Protein AF-A0A956UKS0-F1 (afdb_monomer_lite)

Foldseek 3Di:
DDPPPPDDDDDDPCNPPVNVVVCVVPVDPDPVVVVVCVVVVLDDDADPVDDPVRRVVSVVVSVD

Sequence (64 aa):
VCDECGGELYQREDDRPEVVRNRLEKQKPPAALIDHFRTSGVLTEIDGLQSLDAVTAALEAAIR

Structure (mmCIF, N/CA/C/O backbone):
data_AF-A0A956UKS0-F1
#
_entry.id   AF-A0A956UKS0-F1
#
loop_
_atom_site.group_PDB
_atom_site.id
_atom_site.type_symbol
_atom_site.label_atom_id
_atom_site.label_alt_id
_atom_site.label_comp_id
_atom_site.label_asym_id
_atom_site.label_entity_id
_atom_site.label_seq_id
_atom_site.pdbx_PDB_ins_code
_atom_site.Cartn_x
_atom_site.Cartn_y
_atom_site.Cartn_z
_atom_site.occupancy
_atom_site.B_iso_or_equiv
_atom_site.auth_seq_id
_atom_site.auth_comp_id
_atom_site.auth_asym_id
_atom_site.auth_atom_id
_atom_site.pdbx_PDB_model_num
ATOM 1 N N . VAL A 1 1 ? 8.034 -6.407 -22.435 1.00 90.94 1 VAL A N 1
ATOM 2 C CA . VAL A 1 1 ? 7.261 -5.476 -23.285 1.00 90.94 1 VAL A CA 1
ATOM 3 C C . VAL A 1 1 ? 5.892 -5.324 -22.650 1.00 90.94 1 VAL A C 1
ATOM 5 O O . VAL A 1 1 ? 5.427 -6.300 -22.084 1.00 90.94 1 VAL A O 1
ATOM 8 N N . CYS A 1 2 ? 5.314 -4.124 -22.655 1.00 97.25 2 CYS A N 1
ATOM 9 C CA . CYS A 1 2 ? 3.976 -3.874 -22.123 1.00 97.25 2 CYS A CA 1
ATOM 10 C C . CYS A 1 2 ? 2.918 -4.611 -22.953 1.00 97.25 2 CYS A C 1
ATOM 12 O O . CYS A 1 2 ? 2.898 -4.463 -24.177 1.00 97.25 2 CYS A O 1
ATOM 14 N N . ASP A 1 3 ? 2.028 -5.342 -22.285 1.00 97.56 3 ASP A N 1
ATOM 15 C CA . ASP A 1 3 ? 0.982 -6.143 -22.929 1.00 97.56 3 ASP A CA 1
ATOM 16 C C . ASP A 1 3 ? -0.102 -5.282 -23.607 1.00 97.56 3 ASP A C 1
ATOM 18 O O . ASP A 1 3 ? -0.757 -5.735 -24.541 1.00 97.56 3 ASP A O 1
ATOM 22 N N . GLU A 1 4 ? -0.268 -4.024 -23.184 1.00 97.94 4 GLU A N 1
ATOM 23 C CA . GLU A 1 4 ? -1.280 -3.110 -23.736 1.00 97.94 4 GLU A CA 1
ATOM 24 C C . 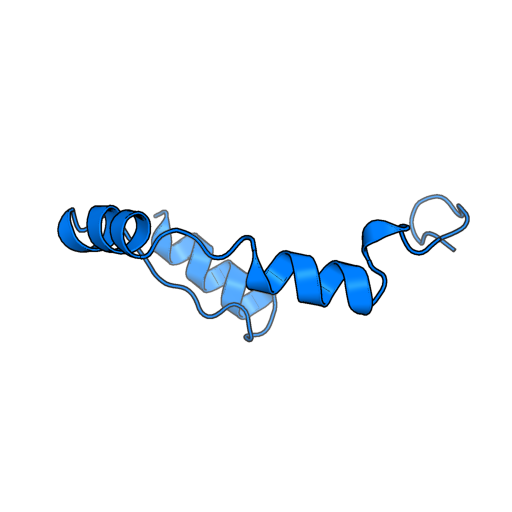GLU A 1 4 ? -0.769 -2.275 -24.916 1.00 97.94 4 GLU A C 1
ATOM 26 O O . GLU A 1 4 ? -1.499 -2.035 -25.876 1.00 97.94 4 GLU A O 1
ATOM 31 N N . CYS A 1 5 ? 0.476 -1.791 -24.844 1.00 97.56 5 CYS A N 1
ATOM 32 C CA . CYS A 1 5 ? 0.986 -0.783 -25.783 1.00 97.56 5 CYS A CA 1
ATOM 33 C C . CYS A 1 5 ? 2.304 -1.151 -26.471 1.00 97.56 5 CYS A C 1
ATOM 35 O O . CYS A 1 5 ? 2.799 -0.379 -27.289 1.00 97.56 5 CYS A O 1
ATOM 37 N N . GLY A 1 6 ? 2.908 -2.297 -26.145 1.00 97.06 6 GLY A N 1
ATOM 38 C CA . GLY A 1 6 ? 4.165 -2.724 -26.763 1.00 97.06 6 GLY A CA 1
ATOM 39 C C . GLY A 1 6 ? 5.422 -2.013 -26.242 1.00 97.06 6 GLY A C 1
ATOM 40 O O . GLY A 1 6 ? 6.518 -2.309 -26.710 1.00 97.06 6 GLY A O 1
ATOM 41 N N . GLY A 1 7 ? 5.293 -1.084 -25.288 1.00 97.69 7 GLY A N 1
ATOM 42 C CA . GLY A 1 7 ? 6.411 -0.304 -24.749 1.00 97.69 7 GLY A CA 1
ATOM 43 C C . GLY A 1 7 ? 7.471 -1.140 -24.022 1.00 97.69 7 GLY A C 1
ATOM 44 O O . GLY A 1 7 ? 7.202 -2.237 -23.519 1.00 97.69 7 GLY A O 1
ATOM 45 N N . GLU A 1 8 ? 8.692 -0.611 -23.945 1.00 97.81 8 GLU A N 1
ATOM 46 C CA . GLU A 1 8 ? 9.760 -1.211 -23.145 1.00 97.81 8 GLU A CA 1
ATOM 47 C C . GLU A 1 8 ? 9.434 -1.104 -21.648 1.00 97.81 8 GLU A C 1
ATOM 49 O O . GLU A 1 8 ? 8.961 -0.073 -21.169 1.00 97.81 8 GLU A O 1
ATOM 54 N N . LEU A 1 9 ? 9.672 -2.190 -20.910 1.00 97.69 9 LEU A N 1
ATOM 55 C CA . LEU A 1 9 ? 9.514 -2.216 -19.458 1.00 97.69 9 LEU A CA 1
ATOM 56 C C . LEU A 1 9 ? 10.877 -2.014 -18.812 1.00 97.69 9 LEU A C 1
ATOM 58 O O . LEU A 1 9 ? 11.863 -2.604 -19.250 1.00 97.69 9 LEU A O 1
ATOM 62 N N . TYR A 1 10 ? 10.910 -1.237 -17.739 1.00 96.38 10 TYR A N 1
ATOM 63 C CA . TYR A 1 10 ? 12.117 -0.982 -16.969 1.00 96.38 10 TYR A CA 1
ATOM 64 C C . TYR A 1 10 ? 11.811 -1.055 -15.473 1.00 96.38 10 TYR A C 1
ATOM 66 O O . TYR A 1 10 ? 10.687 -0.804 -15.036 1.00 96.38 10 TYR A O 1
ATOM 74 N N . GLN A 1 11 ? 12.824 -1.401 -14.681 1.00 96.19 11 GLN A N 1
ATOM 75 C CA . GLN A 1 11 ? 12.748 -1.297 -13.229 1.00 96.19 11 GLN A CA 1
ATOM 76 C C . GLN A 1 11 ? 13.001 0.155 -12.830 1.00 96.19 11 GLN A C 1
ATOM 78 O O . GLN A 1 11 ? 13.979 0.761 -13.272 1.00 96.19 11 GLN A O 1
ATOM 83 N N . ARG A 1 12 ? 12.147 0.719 -11.976 1.00 97.06 12 ARG A N 1
ATOM 84 C CA . ARG A 1 12 ? 12.384 2.063 -11.449 1.00 97.06 12 ARG A CA 1
ATOM 85 C C . ARG A 1 12 ? 13.625 2.065 -10.561 1.00 97.06 12 ARG A C 1
ATOM 87 O O . ARG A 1 12 ? 13.888 1.109 -9.834 1.00 97.06 12 ARG A O 1
ATOM 94 N N . GLU A 1 13 ? 14.368 3.168 -10.559 1.00 95.75 13 GLU A N 1
ATOM 95 C CA . GLU A 1 13 ? 15.603 3.287 -9.770 1.00 95.75 13 GLU A CA 1
ATOM 96 C C . GLU A 1 13 ? 15.393 3.089 -8.259 1.00 95.75 13 GLU A C 1
ATOM 98 O O . GLU A 1 13 ? 16.325 2.694 -7.549 1.00 95.75 13 GLU A O 1
ATOM 103 N N . ASP A 1 14 ? 14.182 3.366 -7.762 1.00 94.69 14 ASP A N 1
ATOM 104 C CA . ASP A 1 14 ? 13.807 3.228 -6.358 1.00 94.69 14 ASP A CA 1
ATOM 105 C C . ASP A 1 14 ? 13.316 1.829 -5.960 1.00 94.69 14 ASP A C 1
ATOM 107 O O . ASP A 1 14 ? 13.197 1.556 -4.765 1.00 94.69 14 ASP A O 1
ATOM 111 N N . ASP A 1 15 ? 13.127 0.934 -6.931 1.00 95.88 15 ASP A N 1
ATOM 112 C CA . ASP A 1 15 ? 12.766 -0.471 -6.708 1.00 95.88 15 ASP A CA 1
ATOM 113 C C . ASP A 1 15 ? 14.001 -1.370 -6.515 1.00 95.88 15 ASP A C 1
ATOM 115 O O . ASP A 1 15 ? 13.889 -2.595 -6.422 1.00 95.88 15 ASP A O 1
ATOM 119 N N . ARG A 1 16 ? 15.205 -0.786 -6.440 1.00 96.94 16 ARG A N 1
ATOM 120 C CA . ARG A 1 16 ? 16.429 -1.530 -6.119 1.00 96.94 16 ARG A CA 1
ATOM 121 C C . ARG A 1 16 ? 16.377 -2.085 -4.689 1.00 96.94 16 ARG A C 1
ATOM 123 O O . ARG A 1 16 ? 15.931 -1.369 -3.786 1.00 96.94 16 ARG A O 1
ATOM 130 N N . PRO A 1 17 ? 16.884 -3.305 -4.427 1.00 96.12 17 PRO A N 1
ATOM 131 C CA . PRO A 1 17 ? 16.740 -3.969 -3.127 1.00 96.12 17 PRO A CA 1
ATOM 132 C C . PRO A 1 17 ? 17.204 -3.134 -1.926 1.00 96.12 17 PRO A C 1
ATOM 134 O O . PRO A 1 17 ? 16.552 -3.109 -0.881 1.00 96.12 17 PRO A O 1
ATOM 137 N N . GLU A 1 18 ? 18.323 -2.424 -2.060 1.00 95.81 18 GLU A N 1
ATOM 138 C CA . GLU A 1 18 ? 18.863 -1.550 -1.022 1.00 95.81 18 GLU A CA 1
ATOM 139 C C . GLU A 1 18 ? 17.960 -0.344 -0.732 1.00 95.81 18 GLU A C 1
ATOM 141 O O . GLU A 1 18 ? 17.821 0.059 0.426 1.00 95.81 18 GLU A O 1
ATOM 146 N N . VAL A 1 19 ? 17.310 0.202 -1.763 1.00 95.75 19 VAL A N 1
ATOM 147 C CA . VAL A 1 19 ? 16.390 1.338 -1.639 1.00 95.75 19 VAL A CA 1
ATOM 148 C C . VAL A 1 19 ? 15.071 0.875 -1.029 1.00 95.75 19 VA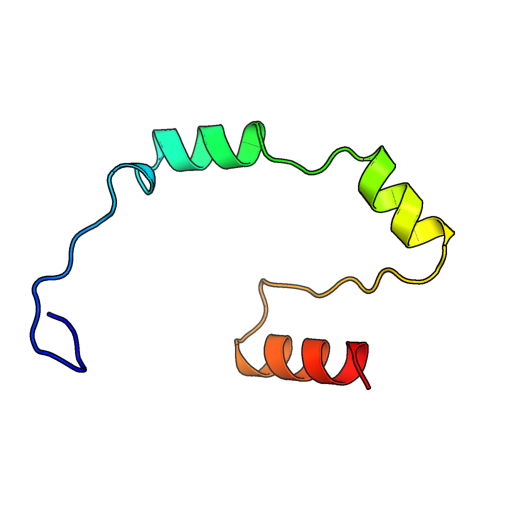L A C 1
ATOM 150 O O . VAL A 1 19 ? 14.593 1.502 -0.082 1.00 95.75 19 VAL A O 1
ATOM 153 N N . VAL A 1 20 ? 14.539 -0.262 -1.486 1.00 95.81 20 VAL A N 1
ATOM 154 C CA . VAL A 1 20 ? 13.317 -0.877 -0.948 1.00 95.81 20 VAL A CA 1
ATOM 155 C C . VAL A 1 20 ? 13.475 -1.195 0.537 1.00 95.81 20 VAL A C 1
ATOM 157 O O . VAL A 1 20 ? 12.635 -0.794 1.341 1.00 95.81 20 VAL A O 1
ATOM 160 N N . ARG A 1 21 ? 14.583 -1.829 0.945 1.00 95.19 21 ARG A N 1
ATOM 161 C CA . ARG A 1 21 ? 14.844 -2.128 2.363 1.00 95.19 21 ARG A CA 1
ATOM 162 C C . ARG A 1 21 ? 14.893 -0.859 3.213 1.00 95.19 21 ARG A C 1
ATOM 164 O O . ARG A 1 21 ? 14.272 -0.798 4.270 1.00 95.19 21 ARG A O 1
ATOM 171 N N . ASN A 1 22 ? 15.590 0.173 2.737 1.00 94.94 22 ASN A N 1
ATOM 172 C CA . ASN A 1 22 ? 15.653 1.457 3.436 1.00 94.94 22 ASN A CA 1
ATOM 173 C C . ASN A 1 22 ? 14.279 2.136 3.531 1.00 94.94 22 ASN A C 1
ATOM 175 O O . ASN A 1 22 ? 13.987 2.776 4.542 1.00 94.94 22 ASN A O 1
ATOM 179 N N . ARG A 1 23 ? 13.438 2.007 2.498 1.00 94.12 23 ARG A N 1
ATOM 180 C CA . ARG A 1 23 ? 12.071 2.535 2.484 1.00 94.12 23 ARG A CA 1
ATOM 181 C C . ARG A 1 23 ? 11.203 1.838 3.527 1.00 94.12 23 ARG A C 1
ATOM 183 O O . ARG A 1 23 ? 10.587 2.527 4.335 1.00 94.12 23 ARG A O 1
ATOM 190 N N . LEU A 1 24 ? 11.216 0.505 3.550 1.00 91.88 24 LEU A N 1
ATOM 191 C CA . LEU A 1 24 ? 10.439 -0.296 4.498 1.00 91.88 24 LEU A CA 1
ATOM 192 C C . LEU A 1 24 ? 10.822 -0.020 5.952 1.00 91.88 24 LEU A C 1
ATOM 194 O O . LEU A 1 24 ? 9.945 0.003 6.806 1.00 91.88 24 LEU A O 1
ATOM 198 N N . GLU A 1 25 ? 12.097 0.236 6.248 1.00 90.88 25 GLU A N 1
ATOM 199 C CA . GLU A 1 25 ? 12.508 0.587 7.612 1.00 90.88 25 GLU A CA 1
ATOM 200 C C . GLU A 1 25 ? 12.112 2.012 8.017 1.00 90.88 25 GLU A C 1
ATOM 202 O O . GLU A 1 25 ? 11.727 2.240 9.162 1.00 90.88 25 GLU A O 1
ATOM 207 N N . LYS A 1 26 ? 12.170 2.978 7.093 1.00 89.88 26 LYS A N 1
ATOM 208 C CA . LYS A 1 26 ? 11.934 4.399 7.408 1.00 89.88 26 LYS A CA 1
ATOM 209 C C . LYS A 1 26 ? 10.475 4.838 7.313 1.00 89.88 26 LYS A C 1
ATOM 211 O O . LYS A 1 26 ? 10.116 5.827 7.941 1.00 89.88 26 LYS A O 1
ATOM 216 N N . GLN A 1 27 ? 9.658 4.162 6.508 1.00 87.19 27 GLN A N 1
ATOM 217 C CA . GLN A 1 27 ? 8.278 4.568 6.211 1.00 87.19 27 GLN A CA 1
ATOM 218 C C . GLN A 1 27 ? 7.225 3.743 6.961 1.00 87.19 27 GLN A C 1
ATOM 220 O O . GLN A 1 27 ? 6.059 3.733 6.571 1.00 87.19 27 GLN A O 1
ATOM 225 N N . LYS A 1 28 ? 7.603 3.063 8.052 1.00 84.44 28 LYS A N 1
ATOM 226 C CA . LYS A 1 28 ? 6.620 2.438 8.947 1.00 84.44 28 LYS A CA 1
ATOM 227 C C . LYS A 1 28 ? 5.713 3.540 9.517 1.00 84.44 28 LYS A C 1
ATOM 229 O O . LYS A 1 28 ? 6.241 4.539 10.014 1.00 84.44 28 LYS A O 1
ATOM 234 N N . PRO A 1 29 ? 4.376 3.395 9.455 1.00 81.31 29 PRO A N 1
ATOM 235 C CA . PRO A 1 29 ? 3.476 4.335 10.106 1.00 81.31 29 PRO A CA 1
ATOM 236 C C . PRO A 1 29 ? 3.840 4.462 11.591 1.00 81.31 29 PRO A C 1
ATOM 238 O O . PRO A 1 29 ? 4.168 3.450 12.220 1.00 81.31 29 PRO A O 1
ATOM 241 N N . PRO A 1 30 ? 3.776 5.665 12.185 1.00 87.19 30 PRO A N 1
ATOM 242 C CA . PRO A 1 30 ? 3.956 5.804 13.622 1.00 87.19 30 PRO A CA 1
ATOM 243 C C . PRO A 1 30 ? 2.933 4.931 14.355 1.00 87.19 30 PRO A C 1
ATOM 245 O O . PRO A 1 30 ? 1.744 5.005 14.043 1.00 87.19 30 PRO A O 1
ATOM 248 N N . ALA A 1 31 ? 3.366 4.149 15.349 1.00 87.62 31 ALA A N 1
ATOM 249 C CA . ALA A 1 31 ? 2.464 3.282 16.120 1.00 87.62 31 ALA A CA 1
ATOM 250 C C . ALA A 1 31 ? 1.250 4.057 16.673 1.00 87.62 31 ALA A C 1
ATOM 252 O O . ALA A 1 31 ? 0.117 3.601 16.559 1.00 87.62 31 ALA A O 1
ATOM 253 N N . ALA A 1 32 ? 1.475 5.296 17.127 1.00 92.75 32 ALA A N 1
ATOM 254 C CA . ALA A 1 32 ? 0.428 6.193 17.613 1.00 92.75 32 ALA A CA 1
ATOM 255 C C . ALA A 1 32 ? -0.675 6.498 16.578 1.00 92.75 32 ALA A C 1
ATOM 257 O O . ALA A 1 32 ? -1.826 6.697 16.956 1.00 92.75 32 ALA A O 1
ATOM 258 N N . LEU A 1 33 ? -0.350 6.530 15.279 1.00 94.38 33 LEU A N 1
ATOM 259 C CA . LEU A 1 33 ? -1.337 6.761 14.222 1.00 94.38 33 LEU A CA 1
ATOM 260 C C . LEU A 1 33 ? -2.249 5.542 14.042 1.00 94.38 33 LEU A C 1
ATOM 262 O O . LEU A 1 33 ? -3.459 5.693 13.898 1.00 94.38 33 LEU A O 1
ATOM 266 N N . ILE A 1 34 ? -1.675 4.338 14.089 1.00 93.62 34 ILE A N 1
ATOM 267 C CA . ILE A 1 34 ? -2.439 3.086 14.019 1.00 93.62 34 ILE A CA 1
ATOM 268 C C . ILE A 1 34 ? -3.355 2.978 15.243 1.00 93.62 34 ILE A C 1
ATOM 270 O O . ILE A 1 34 ? -4.550 2.720 15.104 1.00 93.62 34 ILE A O 1
ATOM 274 N N . ASP A 1 35 ? -2.819 3.243 16.435 1.00 95.12 35 ASP A 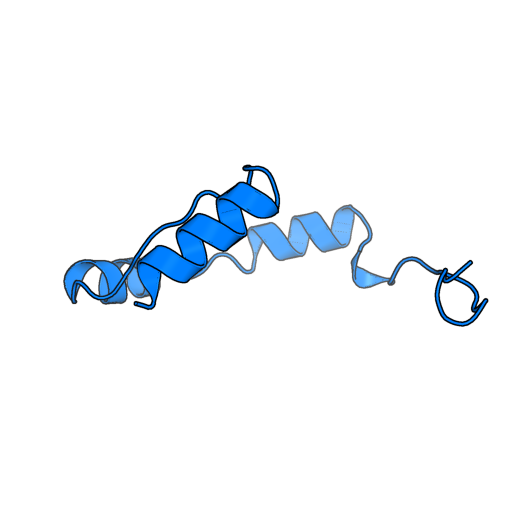N 1
ATOM 275 C CA . ASP A 1 35 ? -3.583 3.191 17.683 1.00 95.12 35 ASP A CA 1
ATOM 276 C C . ASP A 1 35 ? -4.717 4.221 17.717 1.00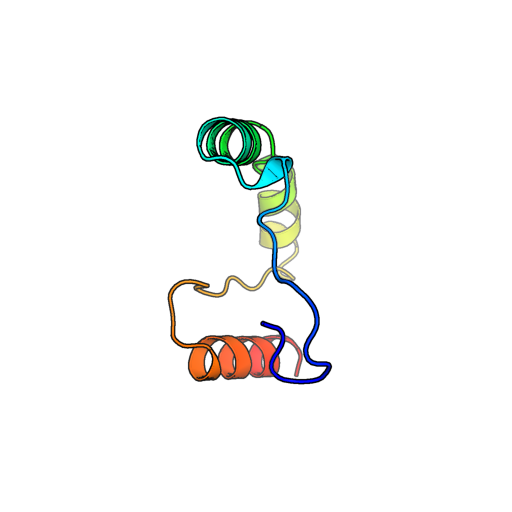 95.12 35 ASP A C 1
ATOM 278 O O . ASP A 1 35 ? -5.806 3.920 18.208 1.00 95.12 35 ASP A O 1
ATOM 282 N N . HIS A 1 36 ? -4.521 5.411 17.143 1.00 96.38 36 HIS A N 1
ATOM 283 C CA . HIS A 1 36 ? -5.581 6.412 17.014 1.00 96.38 36 HIS A CA 1
ATOM 284 C C . HIS A 1 36 ? -6.795 5.882 16.228 1.00 96.38 36 HIS A C 1
ATOM 286 O O . HIS A 1 36 ? -7.936 6.001 16.681 1.00 96.38 36 HIS A O 1
ATOM 292 N N . PHE A 1 37 ? -6.571 5.244 15.076 1.00 95.62 37 PHE A N 1
ATOM 293 C CA . PHE A 1 37 ? -7.667 4.685 14.274 1.00 95.62 37 PHE A CA 1
ATOM 294 C C . PHE A 1 37 ? -8.261 3.410 14.882 1.00 95.62 37 PHE A C 1
ATOM 296 O O . PHE A 1 37 ? -9.469 3.183 14.800 1.00 95.62 37 PHE A O 1
ATOM 303 N N . ARG A 1 38 ? -7.436 2.599 15.554 1.00 95.44 38 ARG A N 1
ATOM 304 C CA . ARG A 1 38 ? -7.902 1.410 16.276 1.00 95.44 38 ARG A CA 1
ATOM 305 C C . ARG A 1 38 ? -8.822 1.786 17.439 1.00 95.44 38 ARG A C 1
ATOM 307 O O . ARG A 1 38 ? -9.897 1.214 17.579 1.00 95.44 38 ARG A O 1
ATOM 314 N N . THR A 1 39 ? -8.430 2.769 18.250 1.00 96.56 39 THR A N 1
ATOM 315 C CA . THR A 1 39 ? -9.208 3.228 19.418 1.00 96.56 39 THR A CA 1
ATOM 316 C C . THR A 1 39 ? -10.482 3.981 19.045 1.00 96.56 39 THR A C 1
ATOM 318 O O . THR A 1 39 ? -11.453 3.928 19.795 1.00 96.56 39 THR A O 1
ATOM 321 N N . SER A 1 40 ? -10.518 4.638 17.883 1.00 96.81 40 SER A N 1
ATOM 322 C CA . SER A 1 40 ? -11.741 5.256 17.351 1.00 96.81 40 SER A CA 1
ATOM 323 C C . SER A 1 40 ? -12.707 4.253 16.709 1.00 96.81 40 SER A C 1
ATOM 325 O O . SER A 1 40 ? -13.819 4.637 16.356 1.00 96.81 40 SER A O 1
ATOM 327 N N . GLY A 1 41 ? -12.326 2.975 16.589 1.00 95.38 41 GLY A N 1
ATOM 328 C CA . GLY A 1 41 ? -13.199 1.915 16.080 1.00 95.38 41 GLY A CA 1
ATOM 329 C C . GLY A 1 41 ? -13.461 1.979 14.574 1.00 95.38 41 GLY A C 1
ATOM 330 O O . GLY A 1 41 ? -14.388 1.333 14.098 1.00 95.38 41 GLY A O 1
ATOM 331 N N . VAL A 1 42 ? -12.661 2.748 13.829 1.00 94.94 42 VAL A N 1
ATOM 332 C CA . VAL A 1 42 ? -12.805 2.929 12.370 1.00 94.94 42 VAL A CA 1
ATOM 333 C C . VAL A 1 42 ? -11.718 2.210 11.565 1.00 94.94 42 VAL A C 1
ATOM 335 O O . VAL A 1 42 ? -11.694 2.305 10.341 1.00 94.94 42 VAL A O 1
ATOM 338 N N . LEU A 1 43 ? -10.790 1.519 12.234 1.00 94.69 43 LEU A 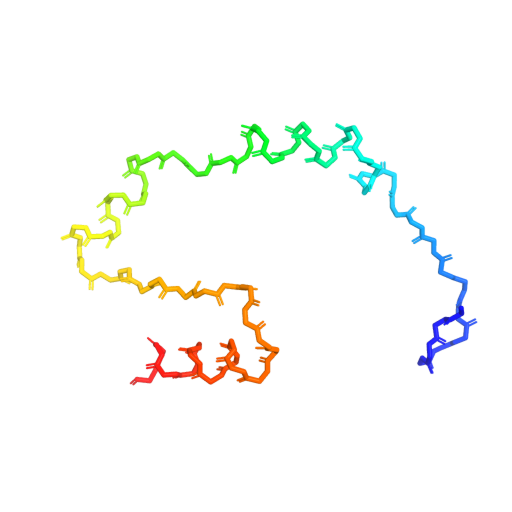N 1
ATOM 339 C CA . LEU A 1 43 ? -9.737 0.743 11.581 1.00 94.69 43 LEU A CA 1
ATOM 340 C C . LEU A 1 43 ? -10.211 -0.682 11.278 1.00 94.69 43 LEU A C 1
ATOM 342 O O . LEU A 1 43 ? -10.581 -1.421 12.189 1.00 94.69 43 LEU A O 1
ATOM 346 N N . THR A 1 44 ? -10.088 -1.095 10.019 1.00 96.00 44 THR A N 1
ATOM 347 C CA . THR A 1 44 ? -10.205 -2.496 9.595 1.00 96.00 44 THR A CA 1
ATOM 348 C C . THR A 1 44 ? -8.861 -2.967 9.047 1.00 96.00 44 THR A C 1
ATOM 350 O O . THR A 1 44 ? -8.290 -2.328 8.165 1.00 96.00 44 THR A O 1
ATOM 353 N N . GLU A 1 45 ? -8.336 -4.070 9.584 1.00 95.12 45 GLU A N 1
ATOM 354 C CA . GLU A 1 45 ? -7.082 -4.684 9.130 1.00 95.12 45 GLU A CA 1
ATOM 355 C C . GLU A 1 45 ? -7.378 -5.776 8.090 1.00 95.12 45 GLU A C 1
ATOM 357 O O . GLU A 1 45 ? -8.288 -6.583 8.274 1.00 95.12 45 GLU A O 1
ATOM 362 N N . ILE A 1 46 ? -6.609 -5.802 6.998 1.00 96.94 46 ILE A N 1
ATOM 363 C CA . ILE A 1 46 ? -6.739 -6.774 5.902 1.00 96.94 46 ILE A CA 1
ATOM 364 C C . ILE A 1 46 ? -5.364 -7.389 5.637 1.00 96.94 46 ILE A C 1
ATOM 366 O O . ILE A 1 46 ? -4.366 -6.672 5.548 1.00 96.94 46 ILE A O 1
ATOM 370 N N . ASP A 1 47 ? -5.313 -8.714 5.497 1.00 97.06 47 ASP A N 1
ATOM 371 C CA . ASP A 1 47 ? -4.085 -9.438 5.166 1.00 97.06 47 ASP A CA 1
ATOM 372 C C . ASP A 1 47 ? -3.747 -9.300 3.673 1.00 97.06 47 ASP A C 1
ATOM 374 O O . ASP A 1 47 ? -4.373 -9.916 2.812 1.00 97.06 47 ASP A O 1
ATOM 378 N N . GLY A 1 48 ? -2.724 -8.498 3.370 1.00 96.44 48 GLY A N 1
ATOM 379 C CA . GLY A 1 48 ? -2.252 -8.257 2.006 1.00 96.44 48 GLY A CA 1
ATOM 380 C C . GLY A 1 48 ? -1.438 -9.397 1.382 1.00 96.44 48 GLY A C 1
ATOM 381 O O . GLY A 1 48 ? -1.022 -9.260 0.235 1.00 96.44 48 GLY A O 1
ATOM 382 N N . LEU A 1 49 ? -1.177 -10.494 2.104 1.00 97.69 49 LEU A N 1
ATOM 383 C CA . LEU A 1 49 ? -0.460 -11.664 1.575 1.00 97.69 49 LEU A CA 1
ATOM 384 C C . LEU A 1 49 ? -1.389 -12.708 0.934 1.00 97.69 49 LEU A C 1
ATOM 386 O O . LEU A 1 49 ? -0.909 -13.717 0.412 1.00 97.69 49 LEU A O 1
ATOM 390 N N . GLN A 1 50 ? -2.705 -12.488 0.970 1.00 97.81 50 GLN A N 1
ATOM 391 C CA . GLN A 1 50 ? -3.684 -13.363 0.327 1.00 97.81 50 GLN A CA 1
ATOM 392 C C . GLN A 1 50 ? -3.721 -13.174 -1.201 1.00 97.81 50 GLN A C 1
ATOM 394 O O . GLN A 1 50 ? -3.060 -12.302 -1.765 1.00 97.81 50 GLN A O 1
ATOM 399 N N . SER A 1 51 ? -4.501 -14.010 -1.897 1.00 98.31 51 SER A N 1
ATOM 400 C CA . SER A 1 51 ? -4.723 -13.837 -3.336 1.00 98.31 51 SER A CA 1
ATOM 401 C C . SER A 1 51 ? -5.421 -12.508 -3.636 1.00 98.31 51 SER A C 1
ATOM 403 O O . SER A 1 51 ? -6.168 -11.985 -2.809 1.00 98.31 51 SER A O 1
ATOM 405 N N . LEU A 1 52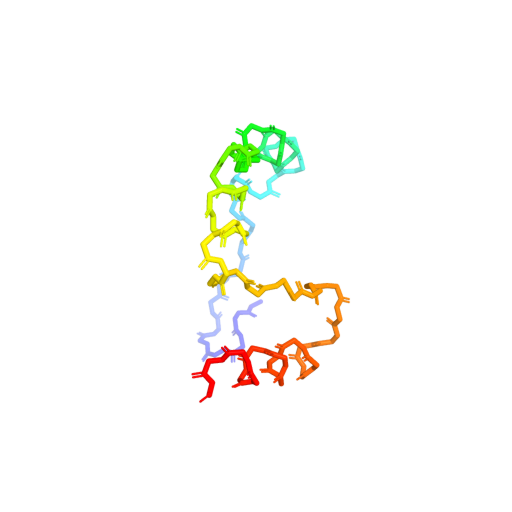 ? -5.228 -11.990 -4.852 1.00 97.88 52 LEU A N 1
ATOM 406 C CA . LEU A 1 52 ? -5.857 -10.745 -5.301 1.00 97.88 52 LEU A CA 1
ATOM 407 C C . LEU A 1 52 ? -7.382 -10.757 -5.106 1.00 97.88 52 LEU A C 1
ATOM 409 O O . LEU A 1 52 ? -7.941 -9.783 -4.603 1.00 97.88 52 LEU A O 1
ATOM 413 N N . ASP A 1 53 ? -8.039 -11.873 -5.430 1.00 98.38 53 ASP A N 1
ATOM 414 C CA . ASP A 1 53 ? -9.490 -12.024 -5.266 1.00 98.38 53 ASP A CA 1
ATOM 415 C C . ASP A 1 53 ? -9.910 -11.989 -3.789 1.00 98.38 53 ASP A C 1
ATOM 417 O O . ASP A 1 53 ? -10.905 -11.354 -3.441 1.00 98.38 53 ASP A O 1
ATOM 421 N N . ALA A 1 54 ? -9.137 -12.625 -2.901 1.00 98.19 54 ALA A N 1
ATOM 422 C CA . ALA A 1 54 ? -9.421 -12.638 -1.467 1.00 98.19 54 ALA A CA 1
ATOM 423 C C . ALA A 1 54 ? -9.241 -11.248 -0.841 1.00 98.19 54 ALA A C 1
ATOM 425 O O . ALA A 1 54 ? -10.112 -10.790 -0.100 1.00 98.19 54 ALA A O 1
ATOM 426 N N . VAL A 1 55 ? -8.159 -10.546 -1.197 1.00 98.19 55 VAL A N 1
ATOM 427 C CA . VAL A 1 55 ? -7.913 -9.168 -0.749 1.00 98.19 55 VAL A CA 1
ATOM 428 C C . VAL A 1 55 ? -9.011 -8.232 -1.258 1.00 98.19 55 VAL A C 1
ATOM 430 O O . VAL A 1 55 ? -9.531 -7.427 -0.488 1.00 98.19 55 VAL A O 1
ATOM 433 N N . THR A 1 56 ? -9.417 -8.364 -2.525 1.00 98.00 56 THR A N 1
ATOM 434 C CA . THR A 1 56 ? -10.509 -7.569 -3.114 1.00 98.00 56 THR A CA 1
ATOM 435 C C . THR A 1 56 ? -11.825 -7.792 -2.370 1.00 98.00 56 THR A C 1
ATOM 437 O O . THR A 1 56 ? -12.486 -6.828 -1.989 1.00 98.00 56 THR A O 1
ATOM 440 N N . ALA A 1 57 ? -12.185 -9.046 -2.090 1.00 97.94 57 ALA A N 1
ATOM 441 C CA . ALA A 1 57 ? -13.403 -9.366 -1.352 1.00 97.94 57 ALA A CA 1
ATOM 442 C C . ALA A 1 57 ? -13.380 -8.820 0.088 1.00 97.94 57 ALA A C 1
ATOM 444 O O . ALA A 1 57 ? -14.385 -8.285 0.561 1.00 97.94 57 ALA A O 1
ATOM 445 N N . ALA A 1 58 ? -12.236 -8.917 0.774 1.00 97.88 58 ALA A N 1
ATOM 446 C CA . ALA A 1 58 ? -12.061 -8.364 2.115 1.00 97.88 58 ALA A CA 1
ATOM 447 C C . ALA A 1 58 ? -12.188 -6.833 2.125 1.00 97.88 58 ALA A C 1
ATOM 449 O O . ALA A 1 58 ? -12.833 -6.279 3.015 1.00 97.88 58 ALA A O 1
ATOM 450 N N . LEU A 1 59 ? -11.628 -6.159 1.113 1.00 97.38 59 LEU A N 1
ATOM 451 C CA . LEU A 1 59 ? -11.787 -4.718 0.928 1.00 97.38 59 LEU A CA 1
ATOM 452 C C . LEU A 1 59 ? -13.259 -4.357 0.736 1.00 97.38 59 LEU A C 1
ATOM 454 O O . LEU A 1 59 ? -13.769 -3.545 1.495 1.00 97.38 59 LEU A O 1
ATOM 458 N N . GLU A 1 60 ? -13.970 -4.982 -0.207 1.00 97.12 60 GLU A N 1
ATOM 459 C CA . GLU A 1 60 ? -15.393 -4.697 -0.440 1.00 97.12 60 GLU A CA 1
ATOM 460 C C . GLU A 1 60 ? -16.260 -4.887 0.808 1.00 97.12 60 GLU A C 1
ATOM 462 O O . GLU A 1 60 ? -17.190 -4.113 1.035 1.00 97.12 60 GLU A O 1
ATOM 467 N N . ALA A 1 61 ? -15.967 -5.908 1.615 1.00 96.31 61 ALA A N 1
ATOM 468 C CA . ALA A 1 61 ? -16.677 -6.158 2.862 1.00 96.31 61 ALA A CA 1
ATOM 469 C C . ALA A 1 61 ? -16.408 -5.084 3.931 1.00 96.31 61 ALA A C 1
ATOM 471 O O . ALA A 1 61 ? -17.274 -4.846 4.765 1.00 96.31 61 ALA A O 1
ATOM 472 N N . ALA A 1 62 ? -15.239 -4.437 3.913 1.00 95.81 62 ALA A N 1
ATOM 473 C CA . ALA A 1 62 ? -14.853 -3.424 4.896 1.00 95.81 62 ALA A CA 1
ATOM 474 C C . ALA A 1 62 ? -15.456 -2.029 4.634 1.00 95.81 62 ALA A C 1
ATOM 476 O O . ALA A 1 62 ? -15.529 -1.216 5.552 1.00 95.81 62 ALA A O 1
ATOM 477 N N . ILE A 1 63 ? -15.859 -1.734 3.392 1.00 93.44 63 ILE A N 1
ATOM 478 C CA . ILE A 1 63 ? -16.408 -0.425 2.968 1.00 93.44 63 ILE A CA 1
ATOM 479 C C . ILE A 1 63 ? -17.923 -0.429 2.711 1.00 93.44 63 ILE A C 1
ATOM 481 O O . ILE A 1 63 ? -18.478 0.632 2.416 1.00 93.44 63 ILE A O 1
ATOM 485 N N . ARG A 1 64 ? -18.590 -1.586 2.798 1.00 74.44 64 ARG A N 1
ATOM 486 C CA . ARG A 1 64 ? -20.056 -1.708 2.716 1.00 74.44 64 ARG A CA 1
ATOM 487 C C . ARG A 1 64 ? -20.701 -1.586 4.090 1.00 74.44 64 ARG A C 1
ATOM 489 O O . ARG A 1 64 ? -21.784 -0.963 4.142 1.00 74.44 64 ARG A O 1
#

Radius of gyration: 17.29 Å; chains: 1; bounding box: 39×21×46 Å

Secondary structure (DSSP, 8-state):
--TTT-PPP---GGGSHHHHHHHHHH-PPPHHHHHHHHHTT------TTS-HHHHHHHHHHHH-

pLDDT: mean 94.85, std 4.28, range [74.44, 98.38]